Protein AF-A0A7Y5SXI4-F1 (afdb_monomer)

Mean predicted aligned error: 3.4 Å

Secondary structure (DSSP, 8-state):
-HHHHHHHHHHHHHHHHHHHHTT----GGGG-S--HHHHHHHHHHHHHHHHHHHTTS-----

Structure (mmCIF, N/CA/C/O backbone):
data_AF-A0A7Y5SXI4-F1
#
_entry.id   AF-A0A7Y5SXI4-F1
#
loop_
_atom_site.group_PDB
_atom_site.id
_atom_site.type_symbol
_atom_site.label_atom_id
_atom_site.label_alt_id
_atom_site.label_comp_id
_atom_site.label_asym_id
_atom_site.label_entity_id
_atom_site.label_seq_id
_atom_site.pdbx_PDB_ins_code
_atom_site.Cartn_x
_atom_site.Cartn_y
_atom_site.Cartn_z
_atom_site.occupancy
_at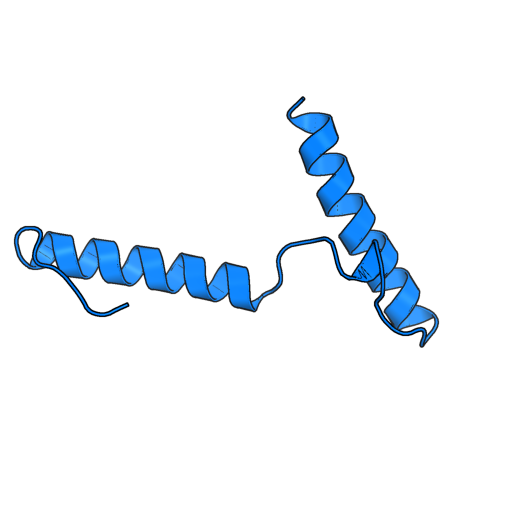om_site.B_iso_or_equiv
_atom_site.auth_seq_id
_atom_site.auth_comp_id
_atom_site.auth_asym_id
_atom_site.auth_atom_id
_atom_site.pdbx_PDB_model_num
ATOM 1 N N . GLY A 1 1 ? 9.953 15.096 -0.542 1.00 85.50 1 GLY A N 1
ATOM 2 C CA . GLY A 1 1 ? 8.652 15.616 -0.101 1.00 85.50 1 GLY A CA 1
ATOM 3 C C . GLY A 1 1 ? 7.535 14.743 -0.640 1.00 85.50 1 GLY A C 1
ATOM 4 O O . GLY A 1 1 ? 7.791 13.637 -1.111 1.00 85.50 1 GLY A O 1
ATOM 5 N N . PHE A 1 2 ? 6.293 15.214 -0.517 1.00 93.31 2 PHE A N 1
ATOM 6 C CA . PHE A 1 2 ? 5.087 14.478 -0.916 1.00 93.31 2 PHE A CA 1
ATOM 7 C C . PHE A 1 2 ? 5.070 14.153 -2.418 1.00 93.31 2 PHE A C 1
ATOM 9 O O . PHE A 1 2 ? 4.854 13.005 -2.799 1.00 93.31 2 PHE A O 1
ATOM 16 N N . TYR A 1 3 ? 5.374 15.136 -3.269 1.00 96.00 3 TYR A N 1
ATOM 17 C CA . TYR A 1 3 ? 5.386 14.945 -4.721 1.00 96.00 3 TYR A CA 1
ATOM 18 C C . TYR A 1 3 ? 6.465 13.961 -5.172 1.00 96.00 3 TYR A C 1
ATOM 20 O O . TYR A 1 3 ? 6.211 13.128 -6.037 1.00 96.00 3 TYR A O 1
ATOM 28 N N . GLU A 1 4 ? 7.645 13.996 -4.554 1.00 95.00 4 GLU A N 1
ATOM 29 C CA . GLU A 1 4 ? 8.729 13.064 -4.863 1.00 95.00 4 GLU A CA 1
ATOM 30 C C . GLU A 1 4 ? 8.373 11.629 -4.454 1.00 95.00 4 GLU A C 1
ATOM 32 O O . GLU A 1 4 ? 8.707 10.685 -5.169 1.00 95.00 4 GLU A O 1
ATOM 37 N N . ALA A 1 5 ? 7.640 11.450 -3.350 1.00 94.38 5 ALA A N 1
ATOM 38 C CA . ALA A 1 5 ? 7.146 10.136 -2.945 1.00 94.38 5 ALA A CA 1
ATOM 39 C C . ALA A 1 5 ? 6.135 9.573 -3.960 1.00 94.38 5 ALA A C 1
ATOM 41 O O . ALA A 1 5 ? 6.260 8.422 -4.378 1.00 94.38 5 ALA A O 1
ATOM 42 N N . PHE A 1 6 ? 5.184 10.391 -4.423 1.00 95.50 6 PHE A N 1
ATOM 43 C CA . PHE A 1 6 ? 4.249 9.985 -5.477 1.00 95.50 6 PHE A CA 1
ATOM 44 C C . PHE 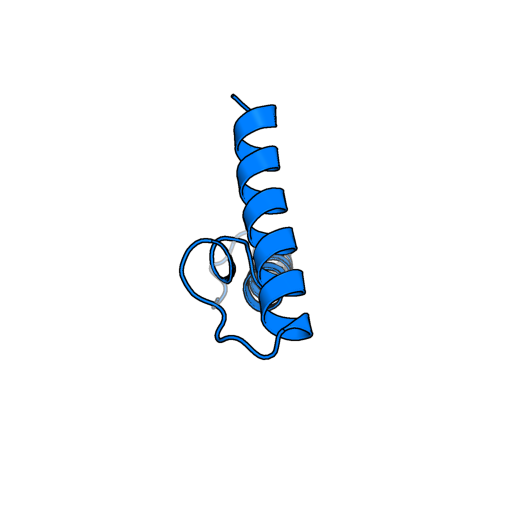A 1 6 ? 4.963 9.689 -6.798 1.00 95.50 6 PHE A C 1
ATOM 46 O O . PHE A 1 6 ? 4.669 8.678 -7.437 1.00 95.50 6 PHE A O 1
ATOM 53 N N . ALA A 1 7 ? 5.937 10.516 -7.187 1.00 96.06 7 ALA A N 1
ATOM 54 C CA . ALA A 1 7 ? 6.737 10.288 -8.386 1.00 96.06 7 ALA A CA 1
ATOM 55 C C . ALA A 1 7 ? 7.459 8.931 -8.343 1.00 96.06 7 ALA A C 1
ATOM 57 O O . ALA A 1 7 ? 7.492 8.230 -9.354 1.00 96.06 7 ALA A O 1
ATOM 58 N N . ASN A 1 8 ? 7.971 8.518 -7.177 1.00 94.06 8 ASN A N 1
ATOM 59 C CA . ASN A 1 8 ? 8.593 7.203 -7.012 1.00 94.06 8 ASN A CA 1
ATOM 60 C C . ASN A 1 8 ? 7.601 6.050 -7.247 1.00 94.06 8 ASN A C 1
ATOM 62 O O . ASN A 1 8 ? 7.944 5.11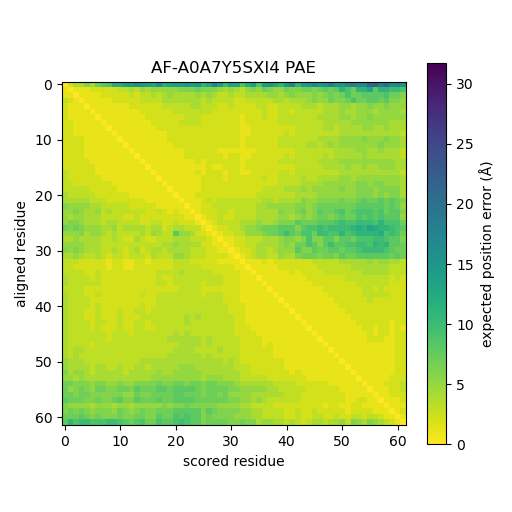2 -7.965 1.00 94.06 8 ASN A O 1
ATOM 6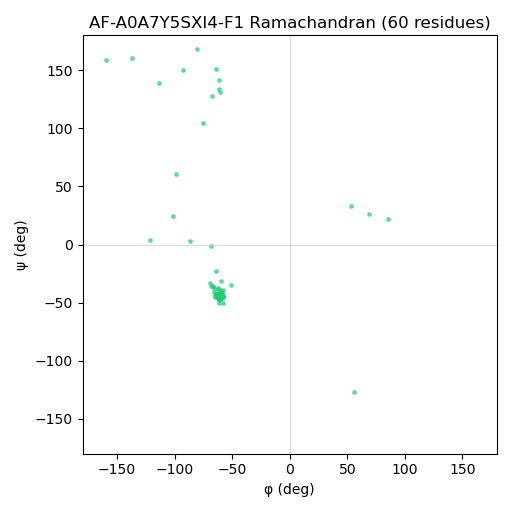6 N N . ILE A 1 9 ? 6.370 6.144 -6.726 1.00 95.44 9 ILE A N 1
ATOM 67 C CA . ILE A 1 9 ? 5.321 5.130 -6.951 1.00 95.44 9 ILE A CA 1
ATOM 68 C C . ILE A 1 9 ? 4.986 5.032 -8.444 1.00 95.44 9 ILE A C 1
ATOM 70 O O . ILE A 1 9 ? 5.010 3.946 -9.023 1.00 95.44 9 ILE A O 1
ATOM 74 N N . TYR A 1 10 ? 4.715 6.168 -9.095 1.00 96.62 10 TYR A N 1
ATOM 75 C CA . TYR A 1 10 ? 4.386 6.187 -10.523 1.00 96.62 10 TYR A CA 1
ATOM 76 C C . TYR A 1 10 ? 5.532 5.662 -11.389 1.00 96.62 10 TYR A C 1
ATOM 78 O O . TYR A 1 10 ? 5.286 4.939 -12.353 1.00 96.62 10 TYR A O 1
ATOM 86 N N . ARG A 1 11 ? 6.783 5.974 -11.036 1.00 96.19 11 ARG A N 1
ATOM 87 C CA . ARG A 1 11 ? 7.961 5.442 -11.728 1.00 96.19 11 ARG A CA 1
ATOM 88 C C . ARG A 1 11 ? 7.984 3.914 -11.695 1.00 96.19 11 ARG A C 1
ATOM 90 O O . ARG A 1 11 ? 8.200 3.306 -12.740 1.00 96.19 11 ARG A O 1
ATOM 97 N N . GLY A 1 12 ? 7.716 3.301 -10.541 1.00 96.00 12 GLY A N 1
ATOM 98 C CA . GLY A 1 12 ? 7.658 1.843 -10.432 1.00 96.00 12 GLY A CA 1
ATOM 99 C C . GLY A 1 12 ? 6.538 1.224 -11.276 1.00 96.00 12 GLY A C 1
ATOM 100 O O . GLY A 1 12 ? 6.764 0.255 -12.003 1.00 96.00 12 GLY A O 1
ATOM 101 N N . VAL A 1 13 ? 5.351 1.842 -11.270 1.00 96.75 13 VAL A N 1
ATOM 102 C CA . VAL A 1 13 ? 4.205 1.413 -12.095 1.00 96.75 13 VAL A CA 1
ATOM 103 C C . VAL A 1 13 ? 4.525 1.485 -13.593 1.00 96.75 13 VAL A C 1
ATOM 105 O O . VAL A 1 13 ? 4.238 0.545 -14.335 1.00 96.75 13 VAL A O 1
ATOM 108 N N . ILE A 1 14 ? 5.141 2.576 -14.055 1.00 96.88 14 ILE A N 1
ATOM 109 C CA . ILE A 1 14 ? 5.509 2.758 -15.468 1.00 96.88 14 ILE A CA 1
ATOM 110 C C . ILE A 1 14 ? 6.521 1.692 -15.910 1.00 96.88 14 ILE A C 1
ATOM 112 O O . ILE A 1 14 ? 6.369 1.114 -16.989 1.00 96.88 14 ILE A O 1
ATOM 116 N N . GLU A 1 15 ? 7.530 1.401 -15.087 1.00 97.12 15 GLU A N 1
ATOM 117 C CA . GLU A 1 15 ? 8.529 0.372 -15.398 1.00 97.12 15 GLU A CA 1
ATOM 118 C C . GLU A 1 15 ? 7.932 -1.036 -15.423 1.00 97.12 15 GLU A C 1
ATOM 120 O O . GLU A 1 15 ? 8.272 -1.831 -16.298 1.00 97.12 15 GLU A O 1
ATOM 125 N N . ALA A 1 16 ? 6.980 -1.321 -14.536 1.00 96.62 16 ALA A N 1
ATOM 126 C CA . ALA A 1 16 ? 6.187 -2.543 -14.576 1.00 96.62 16 ALA A CA 1
ATOM 127 C C . ALA A 1 16 ? 5.431 -2.718 -15.901 1.00 96.62 16 ALA A C 1
ATOM 129 O O . ALA A 1 16 ? 5.545 -3.762 -16.539 1.00 96.62 16 ALA A O 1
ATOM 130 N N . ILE A 1 17 ? 4.709 -1.684 -16.347 1.00 96.56 17 ILE A N 1
ATOM 131 C CA . ILE A 1 17 ? 3.965 -1.711 -17.617 1.00 96.56 17 ILE A CA 1
ATOM 132 C C . ILE A 1 17 ? 4.916 -1.960 -18.796 1.00 96.56 17 ILE A C 1
ATOM 134 O O . ILE A 1 17 ? 4.609 -2.739 -19.700 1.00 96.56 17 ILE A O 1
ATOM 138 N N . ARG A 1 18 ? 6.089 -1.314 -18.794 1.00 97.12 18 ARG A N 1
ATOM 139 C CA . ARG A 1 18 ? 7.119 -1.514 -19.825 1.00 97.12 18 ARG A CA 1
ATOM 140 C C . ARG A 1 18 ? 7.684 -2.931 -19.798 1.00 97.12 18 ARG A C 1
ATOM 142 O O . ARG A 1 18 ? 7.830 -3.527 -20.859 1.00 97.12 18 ARG A O 1
ATOM 149 N N . ALA A 1 19 ? 7.991 -3.466 -18.617 1.00 96.50 19 ALA A N 1
ATOM 150 C CA . ALA A 1 19 ? 8.489 -4.830 -18.465 1.00 96.50 19 ALA A CA 1
ATOM 151 C C . ALA A 1 19 ? 7.486 -5.855 -19.012 1.00 96.50 19 ALA A C 1
ATOM 153 O O . ALA A 1 19 ? 7.876 -6.697 -19.820 1.00 96.50 19 ALA A O 1
ATOM 154 N N . ASP A 1 20 ? 6.201 -5.711 -18.677 1.00 95.69 20 ASP A N 1
ATOM 155 C CA . ASP A 1 20 ? 5.136 -6.593 -19.164 1.00 95.69 20 ASP A CA 1
ATOM 156 C C . ASP A 1 20 ? 4.997 -6.511 -20.695 1.00 95.69 20 ASP A C 1
ATOM 158 O O . ASP A 1 20 ? 4.978 -7.537 -21.380 1.00 95.69 20 ASP A O 1
ATOM 162 N N . ARG A 1 21 ? 4.985 -5.292 -21.256 1.00 97.50 21 ARG A N 1
ATOM 163 C CA . ARG A 1 21 ? 4.935 -5.070 -22.712 1.00 97.50 21 ARG A CA 1
ATOM 164 C C . ARG A 1 21 ? 6.120 -5.712 -23.436 1.00 97.50 21 ARG A C 1
ATOM 166 O O . ARG A 1 21 ? 5.947 -6.309 -24.497 1.00 97.50 21 ARG A O 1
ATOM 173 N N . ASP A 1 22 ? 7.314 -5.591 -22.866 1.00 97.25 22 ASP A N 1
ATOM 174 C CA . ASP A 1 22 ? 8.557 -6.091 -23.453 1.00 97.25 22 ASP A CA 1
ATOM 175 C C . ASP A 1 22 ? 8.822 -7.576 -23.099 1.00 97.25 22 ASP A C 1
ATOM 177 O O . ASP A 1 22 ? 9.868 -8.112 -23.463 1.00 97.25 22 ASP A O 1
ATOM 181 N N . ARG A 1 23 ? 7.901 -8.248 -22.386 1.00 96.12 23 ARG A N 1
ATOM 182 C CA . ARG A 1 23 ? 8.042 -9.622 -21.853 1.00 96.12 23 ARG A CA 1
ATOM 183 C C . ARG A 1 23 ? 9.303 -9.837 -21.005 1.00 96.12 23 ARG A C 1
ATOM 185 O O . ARG A 1 23 ? 9.887 -10.921 -20.998 1.00 96.12 23 ARG A O 1
ATOM 192 N N . ARG A 1 24 ? 9.731 -8.803 -20.285 1.00 96.12 24 ARG A N 1
ATOM 193 C CA . ARG A 1 24 ? 10.841 -8.861 -19.329 1.00 96.12 24 ARG A CA 1
ATOM 194 C C . ARG A 1 24 ? 10.307 -9.165 -17.927 1.00 96.12 24 ARG A C 1
ATOM 196 O O . ARG A 1 24 ? 9.196 -8.752 -17.600 1.00 96.12 24 ARG A O 1
ATOM 203 N N . PRO A 1 25 ? 11.087 -9.843 -17.070 1.00 92.56 25 PRO A N 1
ATOM 204 C CA . PRO A 1 25 ? 10.700 -10.026 -15.679 1.00 92.56 25 PRO A CA 1
ATOM 205 C C . PRO A 1 25 ? 10.573 -8.670 -14.973 1.00 92.56 25 PRO A C 1
ATOM 207 O O . PRO A 1 25 ? 11.382 -7.763 -15.186 1.00 92.56 25 PRO A O 1
ATOM 210 N N . ARG A 1 26 ? 9.569 -8.545 -14.102 1.00 90.50 26 ARG A N 1
ATOM 211 C CA . ARG A 1 26 ? 9.408 -7.386 -13.219 1.00 90.50 26 ARG A CA 1
ATOM 212 C C . ARG A 1 26 ? 10.432 -7.484 -12.090 1.00 90.50 26 ARG A C 1
ATOM 214 O O . ARG A 1 26 ? 10.279 -8.296 -11.183 1.00 90.50 26 ARG A O 1
ATOM 221 N N . SER A 1 27 ? 11.490 -6.687 -12.163 1.00 89.19 27 SER A N 1
ATOM 222 C CA . SER A 1 27 ? 12.534 -6.596 -11.140 1.00 89.19 27 SER A CA 1
ATOM 223 C C . SER A 1 27 ? 12.927 -5.139 -10.881 1.00 89.19 27 SER A C 1
ATOM 225 O O . SER A 1 27 ? 12.643 -4.252 -11.691 1.00 89.19 27 SER A O 1
ATOM 227 N N . GLY A 1 28 ? 13.552 -4.881 -9.727 1.00 92.12 28 GLY A N 1
ATOM 228 C CA . GLY A 1 28 ? 13.906 -3.527 -9.293 1.00 92.12 28 GLY A CA 1
ATOM 229 C C . GLY A 1 28 ? 12.679 -2.614 -9.260 1.00 92.12 28 GLY A C 1
ATOM 230 O O . GLY A 1 28 ? 11.641 -2.993 -8.723 1.00 92.12 28 GLY A O 1
ATOM 231 N N . LEU A 1 29 ? 12.769 -1.460 -9.929 1.00 88.94 29 LEU A N 1
ATOM 232 C CA . LEU A 1 29 ? 11.684 -0.475 -10.018 1.00 88.94 29 LEU A CA 1
ATOM 233 C C . LEU A 1 29 ? 10.344 -1.080 -10.470 1.00 88.9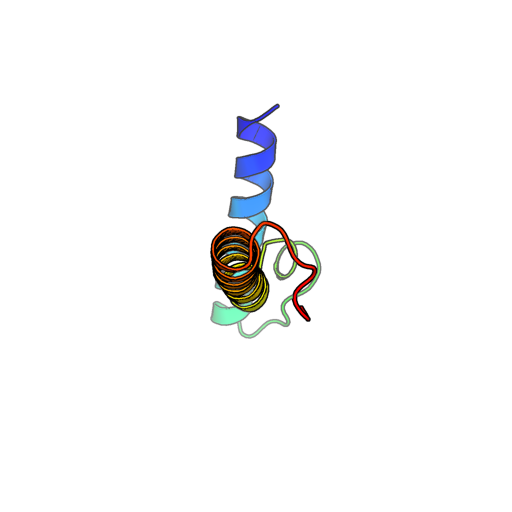4 29 LEU A C 1
ATOM 235 O O . LEU A 1 29 ? 9.299 -0.680 -9.967 1.00 88.94 29 LEU A O 1
ATOM 239 N N . ALA A 1 30 ? 10.351 -2.080 -11.359 1.00 86.38 30 ALA A N 1
ATOM 240 C CA . ALA A 1 30 ? 9.132 -2.738 -11.846 1.00 86.38 30 ALA A CA 1
ATOM 241 C C . ALA A 1 30 ? 8.392 -3.577 -10.776 1.00 86.38 30 ALA A C 1
ATOM 243 O O . ALA A 1 30 ? 7.340 -4.156 -11.070 1.00 86.38 30 ALA A O 1
ATOM 244 N N . ALA A 1 31 ? 8.928 -3.644 -9.553 1.00 87.62 31 ALA A N 1
ATOM 245 C CA . ALA A 1 31 ? 8.318 -4.242 -8.369 1.00 87.62 31 ALA A CA 1
ATOM 246 C C . ALA A 1 31 ? 8.158 -3.245 -7.194 1.00 87.62 31 ALA A C 1
ATOM 248 O O . ALA A 1 31 ? 7.710 -3.639 -6.121 1.00 87.62 31 ALA A O 1
ATOM 249 N N . GLU A 1 32 ? 8.494 -1.961 -7.372 1.00 91.12 32 GLU A N 1
ATOM 250 C CA . GLU A 1 32 ? 8.490 -0.943 -6.305 1.00 91.12 32 GLU A CA 1
ATOM 251 C C . GLU A 1 32 ? 7.218 -0.077 -6.310 1.00 91.12 32 GLU A C 1
ATOM 253 O O . GLU A 1 32 ? 7.256 1.140 -6.490 1.00 91.12 32 GLU A O 1
ATOM 258 N N . PHE A 1 33 ? 6.058 -0.704 -6.128 1.00 95.06 33 PHE A N 1
ATOM 259 C CA . PHE A 1 33 ? 4.782 -0.016 -5.897 1.00 95.06 33 PHE A CA 1
ATOM 260 C C . PHE A 1 33 ? 3.787 -0.990 -5.232 1.00 95.06 33 PHE A C 1
ATOM 262 O O . PHE A 1 33 ? 3.965 -2.206 -5.335 1.00 95.06 33 PHE A O 1
ATOM 269 N N . PRO A 1 34 ? 2.735 -0.493 -4.552 1.00 95.88 34 PRO A N 1
ATOM 270 C CA . PRO A 1 34 ? 1.736 -1.358 -3.931 1.00 95.88 34 PRO A CA 1
ATOM 271 C C . PRO A 1 34 ? 1.004 -2.237 -4.951 1.00 95.88 34 PRO A C 1
ATOM 273 O O . PRO A 1 34 ? 0.535 -1.773 -5.990 1.00 95.88 34 PRO A O 1
ATOM 276 N N . SER A 1 35 ? 0.867 -3.514 -4.624 1.00 94.56 35 SER A N 1
ATOM 277 C CA . SER A 1 35 ? 0.101 -4.495 -5.382 1.00 94.56 35 SER A CA 1
ATOM 278 C C . SER A 1 35 ? -1.403 -4.403 -5.100 1.00 94.56 35 SER A C 1
ATOM 280 O O . SER A 1 35 ? -1.859 -3.808 -4.119 1.00 94.56 35 SER A O 1
ATOM 282 N N . VAL A 1 36 ? -2.197 -5.097 -5.920 1.00 95.56 36 VAL A N 1
ATOM 283 C CA . VAL A 1 36 ? -3.640 -5.266 -5.679 1.00 95.56 36 VAL A CA 1
ATOM 284 C C . VAL A 1 36 ? -3.933 -5.961 -4.343 1.00 95.56 36 VAL A C 1
ATOM 286 O O . VAL A 1 36 ? -4.926 -5.647 -3.688 1.00 95.56 36 VAL A O 1
ATOM 289 N N . HIS A 1 37 ? -3.052 -6.858 -3.890 1.00 97.00 37 HIS A N 1
ATOM 290 C CA . HIS A 1 37 ? -3.202 -7.535 -2.602 1.00 97.00 37 HIS A CA 1
ATOM 291 C C . HIS A 1 37 ? -2.997 -6.578 -1.430 1.00 97.00 37 HIS A C 1
ATOM 293 O O . HIS A 1 37 ? -3.663 -6.723 -0.409 1.00 97.00 37 HIS A O 1
ATOM 299 N N . ASP A 1 38 ? -2.118 -5.585 -1.573 1.00 97.12 38 ASP A N 1
ATOM 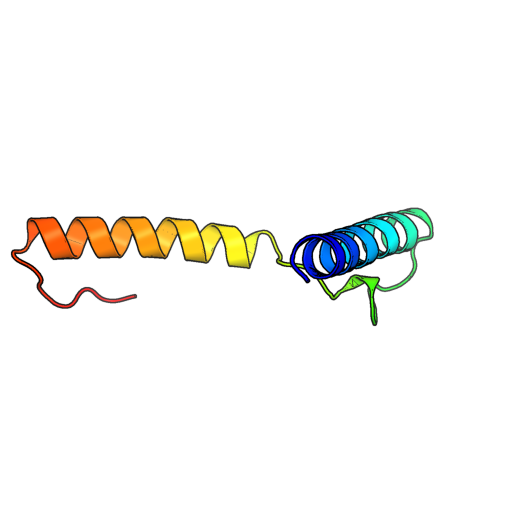300 C CA . ASP A 1 38 ? -1.921 -4.552 -0.554 1.00 97.12 38 ASP A CA 1
ATOM 301 C C . ASP A 1 38 ? -3.185 -3.694 -0.415 1.00 97.12 38 ASP A C 1
ATOM 303 O O . ASP A 1 38 ? -3.642 -3.437 0.700 1.00 97.12 38 ASP A O 1
ATOM 307 N N . GLY A 1 39 ? -3.823 -3.359 -1.542 1.00 97.06 39 GLY A N 1
ATOM 308 C CA . GLY A 1 39 ? -5.134 -2.703 -1.562 1.00 97.06 39 GLY A CA 1
ATOM 309 C C . GLY A 1 39 ? -6.234 -3.547 -0.908 1.00 97.06 39 GLY A C 1
ATOM 310 O O . GLY A 1 39 ? -6.964 -3.054 -0.048 1.00 97.06 39 GLY A O 1
ATOM 311 N N . ALA A 1 40 ? -6.319 -4.836 -1.250 1.00 98.00 40 ALA A N 1
ATOM 312 C CA . ALA A 1 40 ? -7.293 -5.755 -0.658 1.00 98.00 40 ALA A CA 1
ATOM 313 C C . ALA A 1 40 ? -7.116 -5.899 0.864 1.00 98.00 40 ALA A C 1
ATOM 315 O O . ALA A 1 40 ? -8.103 -5.887 1.602 1.00 98.00 40 ALA A O 1
ATOM 316 N N . ARG A 1 41 ? -5.868 -5.965 1.356 1.00 98.12 41 ARG A N 1
ATOM 317 C CA . ARG A 1 41 ? -5.585 -5.957 2.801 1.00 98.12 41 ARG A CA 1
ATOM 318 C C . ARG A 1 41 ? -6.048 -4.662 3.469 1.00 98.12 41 ARG A C 1
ATOM 320 O O . ARG A 1 41 ? -6.578 -4.728 4.572 1.00 98.12 41 ARG A O 1
ATOM 327 N N . GLY A 1 42 ? -5.913 -3.514 2.804 1.00 98.19 42 GLY A N 1
ATOM 328 C CA . GLY A 1 42 ? -6.442 -2.237 3.295 1.00 98.19 42 GLY A CA 1
ATOM 329 C C . GLY A 1 42 ? -7.966 -2.241 3.449 1.00 98.19 42 GLY A C 1
ATOM 330 O O . GLY A 1 42 ? -8.485 -1.824 4.483 1.00 98.19 42 GLY A O 1
ATOM 331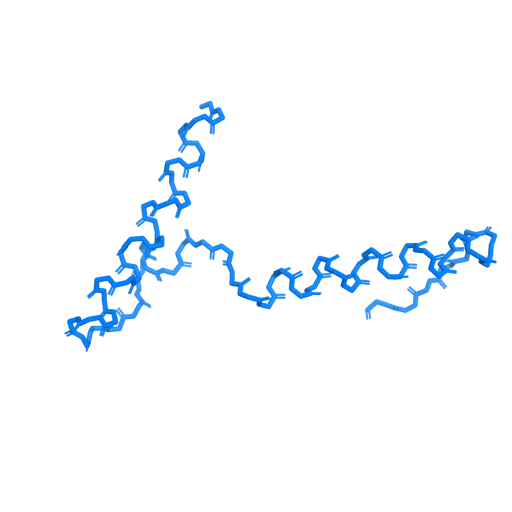 N N . VAL A 1 43 ? -8.690 -2.785 2.467 1.00 98.25 43 VAL A N 1
ATOM 332 C CA . VAL A 1 43 ? -10.155 -2.935 2.551 1.00 98.25 43 VAL A CA 1
ATOM 333 C C . VAL A 1 43 ? -10.549 -3.880 3.688 1.00 98.25 43 VAL A C 1
ATOM 335 O O . VAL A 1 43 ? -11.418 -3.538 4.489 1.00 98.25 43 VAL A O 1
ATOM 338 N N . ARG A 1 44 ? -9.874 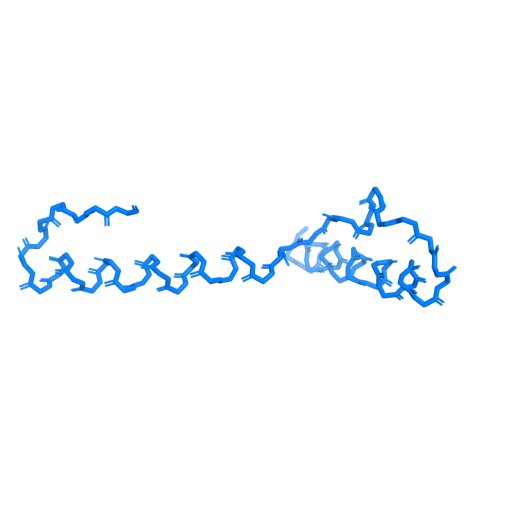-5.033 3.814 1.00 98.06 44 ARG A N 1
ATOM 339 C CA . ARG A 1 44 ? -10.101 -5.972 4.925 1.00 98.06 44 ARG A CA 1
ATOM 340 C C . ARG A 1 44 ? -9.838 -5.315 6.278 1.00 98.06 44 ARG A C 1
ATOM 342 O O . ARG A 1 44 ? -10.595 -5.525 7.215 1.00 98.06 44 ARG A O 1
ATOM 349 N N . PHE A 1 45 ? -8.802 -4.490 6.388 1.00 98.38 45 PHE A N 1
ATOM 350 C CA . PHE A 1 45 ? -8.522 -3.749 7.616 1.00 98.38 45 PHE A CA 1
ATOM 351 C C . PHE A 1 45 ? -9.679 -2.829 8.009 1.00 98.38 45 PHE A C 1
ATOM 353 O O . PHE A 1 45 ? -10.128 -2.888 9.151 1.00 98.38 45 PHE A O 1
ATOM 360 N N . ILE A 1 46 ? -10.219 -2.052 7.066 1.00 98.25 46 ILE A N 1
ATOM 361 C CA . ILE A 1 46 ? -11.387 -1.193 7.319 1.00 98.25 46 ILE A CA 1
ATOM 362 C C . ILE A 1 46 ? -12.578 -2.032 7.803 1.00 98.25 46 ILE A C 1
ATOM 364 O O . ILE A 1 46 ? -13.218 -1.677 8.789 1.00 98.25 46 ILE A O 1
ATOM 368 N N . GLU A 1 47 ? -12.842 -3.171 7.161 1.00 98.38 47 GLU A N 1
ATOM 369 C CA . GLU A 1 47 ? -13.910 -4.096 7.563 1.00 98.38 47 GLU A CA 1
ATOM 370 C C . GLU A 1 47 ? -13.735 -4.592 9.010 1.00 9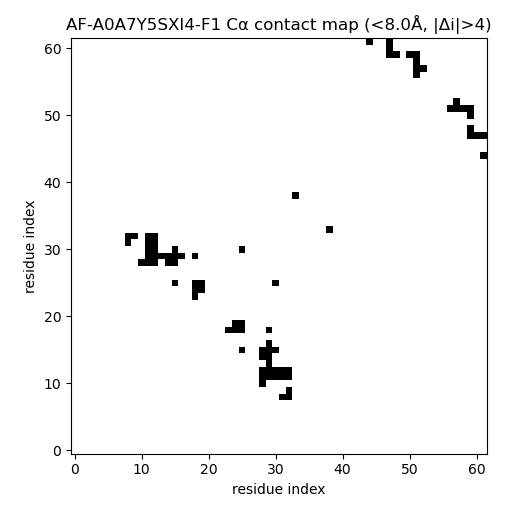8.38 47 GLU A C 1
ATOM 372 O O . GLU A 1 47 ? -14.685 -4.545 9.795 1.00 98.38 47 GLU A O 1
ATOM 377 N N . ARG A 1 48 ? -12.518 -4.981 9.414 1.00 98.19 48 ARG A N 1
ATOM 378 C CA . ARG A 1 48 ? -12.243 -5.423 10.795 1.00 98.19 48 ARG A CA 1
ATOM 379 C C . ARG A 1 48 ? -12.339 -4.299 11.819 1.00 98.19 48 ARG A C 1
ATOM 381 O O . ARG A 1 48 ? -12.839 -4.534 12.917 1.00 98.19 48 ARG A O 1
ATOM 388 N N . VAL A 1 49 ? -11.929 -3.082 11.465 1.00 98.19 49 VAL A N 1
ATOM 389 C CA . VAL A 1 49 ? -12.103 -1.898 12.323 1.00 98.19 49 VAL A CA 1
ATOM 390 C C . VAL A 1 49 ? -13.589 -1.619 12.568 1.00 98.19 49 VAL A C 1
ATOM 392 O O . VAL A 1 49 ? -13.989 -1.378 13.708 1.00 98.19 49 VAL A O 1
ATOM 395 N N . LEU A 1 50 ? -14.426 -1.711 11.531 1.00 98.25 50 LEU A N 1
ATOM 396 C CA . LEU A 1 50 ? -15.876 -1.545 11.667 1.00 98.25 50 LEU A CA 1
ATOM 397 C C . LEU A 1 50 ? -16.499 -2.652 12.532 1.00 98.25 50 LEU A C 1
ATOM 399 O O . LEU A 1 50 ? -17.312 -2.355 13.408 1.00 98.25 50 LEU A O 1
ATOM 403 N N . ALA A 1 51 ? -16.080 -3.907 12.346 1.00 98.31 51 ALA A N 1
ATOM 404 C CA . ALA A 1 51 ? -16.527 -5.025 13.176 1.00 98.31 51 ALA A CA 1
ATOM 405 C C . ALA A 1 51 ? -16.142 -4.846 14.656 1.00 98.31 51 ALA A C 1
ATOM 407 O O . ALA A 1 51 ? -16.963 -5.092 15.538 1.00 98.31 51 ALA A O 1
ATOM 408 N N . SER A 1 52 ? -14.925 -4.365 14.928 1.00 98.56 52 SER A N 1
ATOM 409 C CA . SER A 1 52 ? -14.463 -4.043 16.283 1.00 98.56 52 SER A CA 1
ATOM 410 C C . SER A 1 52 ? -15.327 -2.952 16.914 1.00 98.56 52 SER A C 1
ATOM 412 O O . SER A 1 52 ? -15.818 -3.115 18.031 1.00 98.56 52 SER A O 1
ATOM 414 N N . SER A 1 53 ? -15.589 -1.868 16.176 1.00 98.44 53 SER A N 1
ATOM 415 C CA . SER A 1 53 ? -16.425 -0.758 16.644 1.00 98.44 53 SER A CA 1
ATOM 416 C C . SER A 1 53 ? -17.844 -1.210 17.002 1.00 98.44 53 SER A C 1
ATOM 418 O O . SER A 1 53 ? -18.348 -0.837 18.062 1.00 98.44 53 SER A O 1
ATOM 420 N N . ALA A 1 54 ? -18.457 -2.070 16.183 1.00 98.19 54 ALA A N 1
ATOM 421 C CA . ALA A 1 54 ? -19.778 -2.636 16.456 1.00 98.19 54 ALA A CA 1
ATOM 422 C C . ALA A 1 54 ? -19.812 -3.534 17.711 1.00 98.19 54 ALA A C 1
ATOM 424 O O . ALA A 1 54 ? -20.866 -3.698 18.320 1.00 98.19 54 ALA A O 1
ATOM 425 N N . GLN A 1 55 ? -18.664 -4.084 18.120 1.00 97.88 55 GLN A N 1
ATOM 426 C CA . GLN A 1 55 ? -18.500 -4.925 19.312 1.00 97.88 55 GLN A CA 1
ATOM 427 C C . GLN A 1 55 ? -17.893 -4.156 20.499 1.00 97.88 55 GLN A C 1
ATOM 429 O O . GLN A 1 55 ? -17.254 -4.746 21.367 1.00 97.88 55 GLN A O 1
ATOM 434 N N . GLY A 1 56 ? -18.055 -2.828 20.538 1.00 97.88 56 GLY A N 1
ATOM 435 C CA . GLY A 1 56 ? -17.575 -2.002 21.650 1.00 97.88 56 GLY A CA 1
ATOM 436 C C . GLY A 1 56 ? -16.050 -1.898 21.741 1.00 97.88 56 GLY A C 1
ATOM 437 O O . GLY A 1 56 ? -15.517 -1.684 22.826 1.00 97.88 56 GLY A O 1
ATOM 438 N N . GLY A 1 57 ? -15.342 -2.058 20.620 1.00 96.94 57 GLY A N 1
ATOM 439 C CA . GLY A 1 57 ? -13.879 -2.000 20.564 1.00 96.94 57 GLY A CA 1
ATOM 440 C C . GLY A 1 57 ? -13.187 -3.327 20.881 1.00 96.94 57 GLY A C 1
ATOM 441 O O . GLY A 1 57 ? -12.020 -3.327 21.268 1.00 96.94 57 GLY A O 1
ATOM 442 N N . ALA A 1 58 ? -13.882 -4.459 20.739 1.00 97.88 58 ALA A N 1
ATOM 443 C CA . ALA A 1 58 ? -13.285 -5.778 20.928 1.00 97.88 58 ALA A CA 1
ATOM 444 C C . ALA A 1 58 ? -12.189 -6.073 19.887 1.00 97.88 58 ALA A C 1
ATOM 446 O O . ALA A 1 58 ? -12.243 -5.604 18.746 1.00 97.88 58 ALA A O 1
ATOM 447 N N . TRP A 1 59 ? -11.205 -6.892 20.264 1.00 97.56 59 TRP A N 1
ATOM 448 C CA . TRP A 1 59 ? -10.201 -7.408 19.333 1.00 97.56 59 TRP A CA 1
ATOM 449 C C . TRP A 1 59 ? -10.848 -8.372 18.332 1.00 97.56 59 TRP A C 1
ATOM 451 O O . TRP A 1 59 ? -11.516 -9.323 18.732 1.00 97.56 59 TRP A O 1
ATOM 461 N N . ILE A 1 60 ? -10.626 -8.134 17.037 1.00 96.94 60 ILE A N 1
ATOM 462 C CA . ILE A 1 60 ? -11.127 -8.967 15.936 1.00 96.94 60 ILE A CA 1
ATOM 463 C C . ILE A 1 60 ? -9.937 -9.624 15.231 1.00 96.94 60 ILE A C 1
ATOM 465 O O . ILE A 1 60 ? -8.920 -8.972 14.999 1.00 96.94 60 ILE A O 1
ATOM 469 N N . GLU A 1 61 ? -10.067 -10.901 14.871 1.00 95.00 61 GLU A N 1
ATOM 470 C CA . GLU A 1 61 ? -9.057 -11.631 14.097 1.00 95.00 61 GLU A CA 1
ATOM 471 C C . GLU A 1 61 ? -8.820 -10.980 12.720 1.00 95.00 61 GLU A C 1
ATOM 473 O O . GLU A 1 61 ? -9.778 -10.673 11.997 1.00 95.00 61 GLU A O 1
ATOM 478 N N . PHE A 1 62 ? -7.543 -10.766 12.375 1.00 91.75 62 PHE A N 1
ATOM 479 C CA . PHE A 1 62 ? -7.099 -10.069 11.160 1.00 91.75 62 PHE A CA 1
ATOM 480 C C . PHE A 1 62 ? -6.483 -10.989 10.107 1.00 91.75 62 PHE A C 1
ATOM 482 O O . PHE A 1 62 ? -6.388 -12.218 10.267 1.00 91.75 62 PHE A O 1
#

pLDDT: mean 95.65, std 3.07, range [85.5, 98.56]

Radius of gyration: 17.19 Å; Cα contacts (8 Å, |Δi|>4): 41; chains: 1; bounding box: 34×27×45 Å

Foldseek 3Di:
DVVVVVVLQVQLCVVLVVCVVVVHDQDDSVPPHDDPVNVVVVVVVVVQCVVCVVVVNDDDDD

Solvent-accessible surface area (backbone atoms only — not comparable to full-atom values): 3558 Å² total; per-residue (Å²): 106,73,69,58,53,51,50,48,36,51,52,9,51,53,42,25,55,50,20,60,76,69,73,42,81,66,55,71,53,28,62,46,53,87,51,73,65,57,54,51,52,52,53,52,48,54,52,45,52,52,54,14,55,77,56,79,63,42,94,62,92,129

Sequence (62 aa):
GFYEAFANIYRGVIEAIRADRDRRPRSGLAAEFPSVHDGARGVRFIERVLASSAQGGAWIEF